Protein AF-A0A0B6ZHS0-F1 (afdb_monomer)

Organism: NCBI:txid1028688

InterPro domains:
  IPR015425 Formin, FH2 domain [PF02181] (34-146)
  IPR015425 Formin, FH2 domain [PS51444] (31-146)
  IPR042201 Formin, FH2 domain superfamily [G3DSA:1.20.58.2220] (25-146)

Solvent-accessible surface area (backbone atoms only — not comparable to full-atom values): 10347 Å² total; per-residue (Å²): 136,84,84,83,78,86,78,82,80,70,84,75,78,79,78,79,79,64,94,83,70,68,79,76,68,75,76,75,73,70,95,61,82,86,83,78,73,96,60,64,60,59,84,79,96,71,84,86,80,72,61,67,72,55,51,59,47,32,79,74,75,44,74,88,56,71,84,76,74,60,80,81,77,91,75,64,61,71,65,49,42,73,76,44,37,52,76,80,70,74,72,74,78,70,84,70,71,82,66,81,70,70,85,68,78,81,74,81,79,85,62,59,67,72,60,51,48,55,52,50,52,52,47,64,72,67,72,62,54,75,67,57,58,51,49,27,64,75,69,68,51,62,84,85,63,129

Mean predicted aligned error: 18.11 Å

Foldseek 3Di:
DDDDDDDDDDPDDDDDDPPPPDPPPVPVPPPDDDDDAPAAFDDDPDDDDDVVVVVVVVVVVDDDDPVVVDDDDDDDRVVVCVVTGDDPPPPPPPPPPPPVPPPDPPDDDPDDPVVVVVVVVVCVVLVDDPVVVVVCVVVVPCPSPD

Sequence (146 aa):
NPPPPPGSACPLPPPPPPPGVFVLLQKHETTKPIVSPELPMKPLFWKRIQVHNILAEKINGGRNIFWEDIAEEPINFQYFEELFAKVPVEPKKKVSANKSKPKSLQHAKVIQPKRSQAVGILLSSLRLDFSDIEDAIMTLDTSILD

Secondary structure (DSSP, 8-state):
-PPPPPP--PPPPPPPPPTT----------SSPPP--SSPBPP--PPPP-HHHHHHHHHTTPPPPHHHH-PPPPP-HHHHHHHHB-------------------------S-HHHHHHHHHHHHHHT--HHHHHHHHHHT--TT--

Radius of gyration: 31.37 Å; Cα contacts (8 Å, |Δi|>4): 29; chains: 1; bounding box: 62×77×71 Å

pLDDT: mean 75.09, std 16.27, range [44.31, 97.38]

Structure (mmCIF, N/CA/C/O backbone):
data_AF-A0A0B6ZHS0-F1
#
_entry.id   AF-A0A0B6ZHS0-F1
#
loop_
_atom_site.group_PDB
_atom_site.id
_atom_site.type_symbol
_atom_site.label_atom_id
_atom_site.label_alt_id
_atom_site.label_comp_id
_atom_site.label_asym_id
_atom_site.label_entity_id
_atom_site.label_seq_id
_atom_site.pdbx_PDB_ins_code
_atom_site.Cartn_x
_atom_site.Cartn_y
_atom_site.Cartn_z
_atom_site.occupancy
_atom_site.B_iso_or_equiv
_atom_site.auth_seq_id
_atom_site.auth_comp_id
_atom_site.auth_asym_id
_atom_site.auth_atom_id
_atom_site.pdbx_PDB_model_num
ATOM 1 N N . ASN A 1 1 ? -3.034 -64.053 22.270 1.00 50.31 1 ASN A N 1
ATOM 2 C CA . ASN A 1 1 ? -2.209 -63.121 21.477 1.00 50.31 1 ASN A CA 1
ATOM 3 C C . ASN A 1 1 ? -3.157 -62.218 20.695 1.00 50.31 1 ASN A C 1
ATOM 5 O O . ASN A 1 1 ? -3.870 -62.763 19.859 1.00 50.31 1 ASN A O 1
ATOM 9 N N . PRO A 1 2 ? -3.295 -60.923 21.031 1.00 50.47 2 PRO A N 1
ATOM 10 C CA . PRO A 1 2 ? -4.227 -60.026 20.348 1.00 50.47 2 PRO A CA 1
ATOM 11 C C . PRO A 1 2 ? -3.641 -59.529 19.007 1.00 50.47 2 PRO A C 1
ATOM 13 O O . PRO A 1 2 ? -2.420 -59.401 18.898 1.00 50.47 2 PRO A O 1
ATOM 16 N N . PRO A 1 3 ? -4.477 -59.274 17.983 1.00 54.12 3 PRO A N 1
ATOM 17 C CA . PRO A 1 3 ? -4.025 -58.807 16.673 1.00 54.12 3 PRO A CA 1
ATOM 18 C C . PRO A 1 3 ? -3.558 -57.335 16.710 1.00 54.12 3 PRO A C 1
ATOM 20 O O . PRO A 1 3 ? -4.071 -56.551 17.512 1.00 54.12 3 PRO A O 1
ATOM 23 N N . PRO A 1 4 ? -2.586 -56.950 15.859 1.00 52.84 4 PRO A N 1
ATOM 24 C CA . PRO A 1 4 ? -2.002 -55.610 15.847 1.00 52.84 4 PRO A CA 1
ATOM 25 C C . PRO A 1 4 ? -2.970 -54.539 15.298 1.00 52.84 4 PRO A C 1
ATOM 27 O O . PRO A 1 4 ? -3.801 -54.841 14.438 1.00 52.84 4 PRO A O 1
ATOM 30 N N . PRO A 1 5 ? -2.866 -53.284 15.780 1.00 54.56 5 PRO A N 1
ATOM 31 C CA . PRO A 1 5 ? -3.789 -52.201 15.450 1.00 54.56 5 PRO A CA 1
ATOM 32 C C . PRO A 1 5 ? -3.591 -51.653 14.019 1.00 54.56 5 PRO A C 1
ATOM 34 O O . PRO A 1 5 ? -2.473 -51.689 13.498 1.00 54.56 5 PRO A O 1
ATOM 37 N N . PRO A 1 6 ? -4.650 -51.106 13.384 1.00 53.50 6 PRO A N 1
ATOM 38 C CA . PRO A 1 6 ? -4.594 -50.561 12.029 1.00 53.50 6 PRO A CA 1
ATOM 39 C C . PRO A 1 6 ? -3.681 -49.334 11.959 1.00 53.50 6 PRO A C 1
ATOM 41 O O . PRO A 1 6 ? -3.866 -48.363 12.693 1.00 53.50 6 PRO A O 1
ATOM 44 N N . GLY A 1 7 ? -2.695 -49.388 11.064 1.00 50.81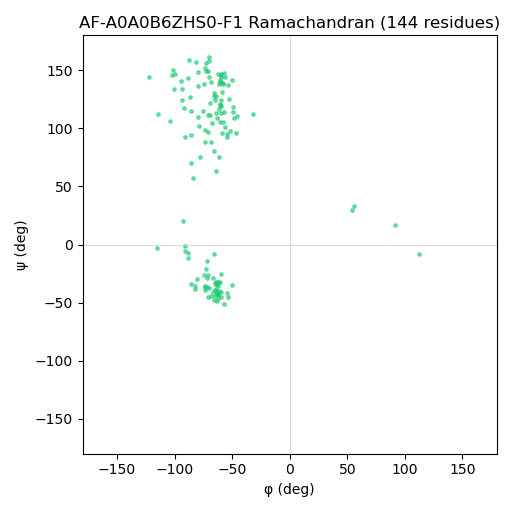 7 GLY A N 1
ATOM 45 C CA . GLY A 1 7 ? -1.749 -48.306 10.824 1.00 50.81 7 GLY A CA 1
ATOM 46 C C . GLY A 1 7 ? -2.441 -47.014 10.388 1.00 50.81 7 GLY A C 1
ATOM 47 O O . GLY A 1 7 ? -3.265 -46.993 9.477 1.00 50.81 7 GLY A O 1
ATOM 48 N N . SER A 1 8 ? -2.060 -45.930 11.053 1.00 51.09 8 SER A N 1
ATOM 49 C CA . SER A 1 8 ? -2.340 -44.540 10.713 1.00 51.09 8 SER A CA 1
ATOM 50 C C . SER A 1 8 ? -2.014 -44.236 9.245 1.00 51.09 8 SER A C 1
ATOM 52 O O . SER A 1 8 ? -0.847 -44.242 8.849 1.00 51.09 8 SER A O 1
ATOM 54 N N . ALA A 1 9 ? -3.036 -43.937 8.443 1.00 48.47 9 ALA A N 1
ATOM 55 C CA . ALA A 1 9 ? -2.872 -43.435 7.085 1.00 48.47 9 ALA A CA 1
ATOM 56 C C . ALA A 1 9 ? -2.408 -41.970 7.128 1.00 48.47 9 ALA A C 1
ATOM 58 O O . ALA A 1 9 ? -3.207 -41.051 7.306 1.00 48.47 9 ALA A O 1
ATOM 59 N N . CYS A 1 10 ? -1.104 -41.745 6.974 1.00 55.09 10 CYS A N 1
ATOM 60 C CA . CYS A 1 10 ? -0.584 -40.444 6.561 1.00 55.09 10 CYS A CA 1
ATOM 61 C C . CYS A 1 10 ? -1.151 -40.103 5.166 1.00 55.09 10 CYS A C 1
ATOM 63 O O . CYS A 1 10 ? -1.215 -41.000 4.321 1.00 55.09 10 CYS A O 1
ATOM 65 N N . PRO A 1 11 ? -1.550 -38.849 4.879 1.00 52.66 11 PRO A N 1
ATOM 66 C CA . PRO A 1 11 ? -1.942 -38.467 3.528 1.00 52.66 11 PRO A CA 1
ATOM 67 C C . PRO A 1 11 ? -0.759 -38.687 2.579 1.00 52.66 11 PRO A C 1
ATOM 69 O O . PRO A 1 11 ? 0.347 -38.199 2.818 1.00 52.66 11 PRO A O 1
ATOM 72 N N . LEU A 1 12 ? -0.997 -39.478 1.532 1.00 60.09 12 LEU A N 1
ATOM 73 C CA . LEU A 1 12 ? -0.008 -39.793 0.507 1.00 60.09 12 LEU A CA 1
ATOM 74 C C . LEU A 1 12 ? 0.489 -38.492 -0.150 1.00 60.09 12 LEU A C 1
ATOM 76 O O . LEU A 1 12 ? -0.323 -37.600 -0.417 1.00 60.09 12 LEU A O 1
ATOM 80 N N . PRO A 1 13 ? 1.800 -38.363 -0.417 1.00 59.72 13 PRO A N 1
ATOM 81 C CA . PRO A 1 13 ? 2.334 -37.216 -1.138 1.00 59.72 13 PRO A CA 1
ATOM 82 C C . PRO A 1 13 ? 1.695 -37.124 -2.536 1.00 59.72 13 PRO A C 1
ATOM 84 O O . PRO A 1 13 ? 1.373 -38.159 -3.129 1.00 59.72 13 PRO A O 1
ATOM 87 N N . PRO A 1 14 ? 1.493 -35.904 -3.070 1.00 64.56 14 PRO A N 1
ATOM 88 C CA . PRO A 1 14 ? 0.922 -35.720 -4.399 1.00 64.56 14 PRO A CA 1
ATOM 89 C C . PRO A 1 14 ? 1.749 -36.478 -5.452 1.00 64.56 14 PRO A C 1
ATOM 91 O O . PRO A 1 14 ? 2.975 -36.561 -5.319 1.00 64.56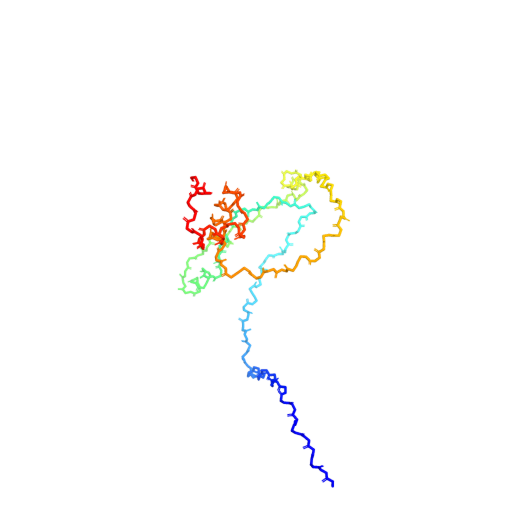 14 PRO A O 1
ATOM 94 N N . PRO A 1 15 ? 1.098 -37.047 -6.483 1.00 68.25 15 PRO A N 1
ATOM 95 C CA . PRO A 1 15 ? 1.779 -37.840 -7.493 1.00 68.25 15 PRO A CA 1
ATOM 96 C C . PRO A 1 15 ? 2.845 -37.002 -8.212 1.00 68.25 15 PRO A C 1
ATOM 98 O O . PRO A 1 15 ? 2.637 -35.806 -8.446 1.00 68.25 15 PRO A O 1
ATOM 101 N N . PRO A 1 16 ? 3.985 -37.615 -8.575 1.00 63.16 16 PRO A N 1
ATOM 102 C CA . PRO A 1 16 ? 5.012 -36.934 -9.340 1.00 63.16 16 PRO A CA 1
ATOM 103 C C . PRO A 1 16 ? 4.430 -36.457 -10.681 1.00 63.16 16 PRO A C 1
ATOM 105 O O . PRO A 1 16 ? 3.646 -37.183 -11.303 1.00 63.16 16 PRO A O 1
ATOM 108 N N . PRO A 1 17 ? 4.787 -35.245 -11.137 1.00 58.72 17 PRO A N 1
ATOM 109 C CA . PRO A 1 17 ? 4.345 -34.746 -12.431 1.00 58.72 17 PRO A CA 1
ATOM 110 C C . PRO A 1 17 ? 4.819 -35.684 -13.559 1.00 58.72 17 PRO A C 1
ATOM 112 O O . PRO A 1 17 ? 5.903 -36.267 -13.448 1.00 58.72 17 PRO A O 1
ATOM 115 N N . PRO A 1 18 ? 4.035 -35.848 -14.643 1.00 66.62 18 PRO A N 1
ATOM 116 C CA . PRO A 1 18 ? 4.384 -36.749 -15.735 1.00 66.62 18 PRO A CA 1
ATOM 117 C C . PRO A 1 18 ? 5.744 -36.380 -16.350 1.00 66.62 18 PRO A C 1
ATOM 119 O O . PRO A 1 18 ? 6.005 -35.188 -16.563 1.00 66.62 18 PRO A O 1
ATOM 122 N N . PRO A 1 19 ? 6.600 -37.364 -16.687 1.00 53.69 19 PRO A N 1
ATOM 123 C CA . PRO A 1 19 ? 7.849 -37.109 -17.396 1.00 53.69 19 PRO A CA 1
ATOM 124 C C . PRO A 1 19 ? 7.550 -36.388 -18.714 1.00 53.69 19 PRO A C 1
ATOM 126 O O . PRO A 1 19 ? 6.899 -36.943 -19.594 1.00 53.69 19 PRO A O 1
ATOM 129 N N . GLY A 1 20 ? 7.986 -35.133 -18.834 1.00 58.34 20 GLY A N 1
ATOM 130 C CA . GLY A 1 20 ? 7.783 -34.316 -20.034 1.00 58.34 20 GLY A CA 1
ATOM 131 C C . GLY A 1 20 ? 6.844 -33.121 -19.870 1.00 58.34 20 GLY A C 1
ATOM 132 O O . GLY A 1 20 ? 6.832 -32.264 -20.749 1.00 58.34 20 GLY A O 1
ATOM 133 N N . VAL A 1 21 ? 6.137 -32.971 -18.742 1.00 50.16 21 VAL A N 1
ATOM 134 C CA . VAL A 1 21 ? 5.466 -31.699 -18.415 1.00 50.16 21 VAL A CA 1
ATOM 135 C C . VAL A 1 21 ? 6.469 -30.792 -17.711 1.00 50.16 21 VAL A C 1
ATOM 137 O O . VAL A 1 21 ? 6.399 -30.535 -16.510 1.00 50.16 21 VAL A O 1
ATOM 140 N N . PHE A 1 22 ? 7.446 -30.307 -18.473 1.00 52.22 22 PHE A N 1
ATOM 141 C CA . PHE A 1 22 ? 8.128 -29.087 -18.085 1.00 52.22 22 PHE A CA 1
ATOM 142 C C . PHE A 1 22 ? 7.068 -27.993 -18.138 1.00 52.22 22 PHE A C 1
ATOM 144 O O . PHE A 1 22 ? 6.564 -27.660 -19.211 1.00 52.22 22 PHE A O 1
ATOM 151 N N . VAL A 1 23 ? 6.705 -27.436 -16.982 1.00 50.59 23 VAL A N 1
ATOM 152 C CA . VAL A 1 23 ? 6.177 -26.076 -16.967 1.00 50.59 23 VAL A CA 1
ATOM 153 C C . VAL A 1 23 ? 7.281 -25.265 -17.624 1.00 50.59 23 VAL A C 1
ATOM 155 O O . VAL A 1 23 ? 8.328 -25.040 -17.015 1.00 50.59 23 VAL A O 1
ATOM 158 N N . LEU A 1 24 ? 7.101 -24.926 -18.901 1.00 46.44 24 LEU A N 1
ATOM 159 C CA . LEU A 1 24 ? 7.927 -23.949 -19.579 1.00 46.44 24 LEU A CA 1
ATOM 160 C C . LEU A 1 24 ? 7.619 -22.635 -18.870 1.00 46.44 24 LEU A C 1
ATOM 162 O O . LEU A 1 24 ? 6.804 -21.831 -19.314 1.00 46.44 24 LEU A O 1
ATOM 166 N N . LEU A 1 25 ? 8.246 -22.441 -17.712 1.00 48.53 25 LEU A N 1
ATOM 167 C CA . LEU A 1 25 ? 8.536 -21.122 -17.221 1.00 48.53 25 LEU A CA 1
ATOM 168 C C . LEU A 1 25 ? 9.386 -20.554 -18.346 1.00 48.53 25 LEU A C 1
ATOM 170 O O . LEU A 1 25 ? 10.557 -20.910 -18.468 1.00 48.53 25 LEU A O 1
ATOM 174 N N . GLN A 1 26 ? 8.752 -19.807 -19.253 1.00 46.31 26 GLN A N 1
ATOM 175 C CA . GLN A 1 26 ? 9.456 -19.009 -20.237 1.00 46.31 26 GLN A CA 1
ATOM 176 C C . GLN A 1 26 ? 10.385 -18.140 -19.405 1.00 46.31 26 GLN A C 1
ATOM 178 O O . GLN A 1 26 ? 9.971 -17.143 -18.812 1.00 46.31 26 GLN A O 1
ATOM 183 N N . LYS A 1 27 ? 11.624 -18.608 -19.255 1.00 44.31 27 LYS A N 1
ATOM 184 C CA . LYS A 1 27 ? 12.704 -17.878 -18.630 1.00 44.31 27 LYS A CA 1
ATOM 185 C C . LYS A 1 27 ? 12.961 -16.762 -19.615 1.00 44.31 27 LYS A C 1
ATOM 187 O O . LYS A 1 27 ? 13.671 -16.917 -20.598 1.00 44.31 27 LYS A O 1
ATOM 192 N N . HIS A 1 28 ? 12.218 -15.692 -19.414 1.00 53.22 28 HIS A N 1
ATOM 193 C CA . HIS A 1 28 ? 12.266 -14.518 -20.238 1.00 53.22 28 HIS A CA 1
ATOM 194 C C . HIS A 1 28 ? 13.570 -13.824 -19.869 1.00 53.22 28 HIS A C 1
ATOM 196 O O . HIS A 1 28 ? 13.632 -13.055 -18.908 1.00 53.22 28 HIS A O 1
ATOM 202 N N . GLU A 1 29 ? 14.642 -14.214 -20.552 1.00 52.41 29 GLU A N 1
ATOM 203 C CA . GLU A 1 29 ? 15.974 -13.702 -20.288 1.00 52.41 29 GLU A CA 1
ATOM 204 C C . GLU A 1 29 ? 15.958 -12.195 -20.528 1.00 52.41 29 GLU A C 1
ATOM 206 O O . GLU A 1 29 ? 15.645 -11.697 -21.608 1.00 52.41 29 GLU A O 1
ATOM 211 N N . THR A 1 30 ? 16.203 -11.450 -19.454 1.00 57.19 30 THR A N 1
ATOM 212 C CA . THR A 1 30 ? 16.388 -10.008 -19.513 1.00 57.19 30 THR A CA 1
ATOM 213 C C . THR A 1 30 ? 17.581 -9.746 -20.414 1.00 57.19 30 THR A C 1
ATOM 215 O O . THR A 1 30 ? 18.705 -10.093 -20.068 1.00 57.19 30 THR A O 1
ATOM 218 N N . THR A 1 31 ? 17.338 -9.137 -21.570 1.00 64.62 31 THR A N 1
ATOM 219 C CA . THR A 1 31 ? 18.351 -8.912 -22.612 1.00 64.62 31 THR A CA 1
ATOM 220 C C . THR A 1 31 ? 19.461 -7.947 -22.171 1.00 64.62 31 THR A C 1
ATOM 222 O O . THR A 1 31 ? 20.446 -7.776 -22.879 1.00 64.62 31 THR A O 1
ATOM 225 N N . LYS A 1 32 ? 19.313 -7.303 -21.005 1.00 71.25 32 LYS A N 1
ATOM 226 C CA . LYS A 1 32 ? 20.231 -6.292 -20.474 1.00 71.25 32 LYS A CA 1
ATOM 227 C C . LYS A 1 32 ? 20.764 -6.701 -19.095 1.00 71.25 32 LYS A C 1
ATOM 229 O O . LYS A 1 32 ? 20.008 -7.291 -18.314 1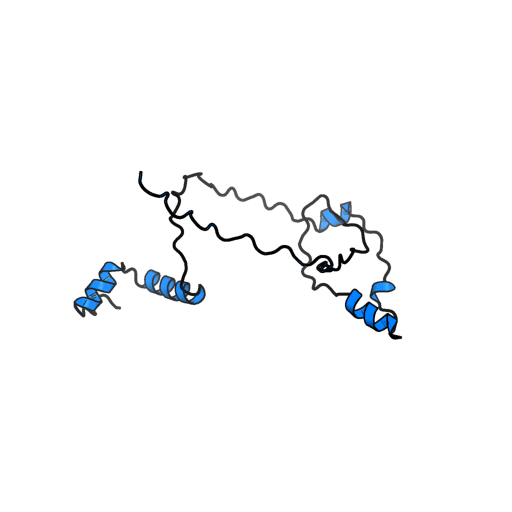.00 71.25 32 LYS A O 1
ATOM 234 N N . PRO A 1 33 ? 22.036 -6.386 -18.784 1.00 74.06 33 PRO A N 1
ATOM 235 C CA . PRO A 1 33 ? 22.607 -6.631 -17.467 1.00 74.06 33 PRO A CA 1
ATOM 236 C C . PRO A 1 33 ? 21.857 -5.831 -16.400 1.00 74.06 33 PRO A C 1
ATOM 238 O O . PRO A 1 33 ? 21.382 -4.720 -16.644 1.00 74.06 33 PRO A O 1
ATOM 241 N N . ILE A 1 34 ? 21.750 -6.402 -15.201 1.00 76.00 34 ILE A N 1
ATOM 242 C CA . ILE A 1 34 ? 21.151 -5.705 -14.068 1.00 76.00 34 ILE A CA 1
ATOM 243 C C . ILE A 1 34 ? 22.070 -4.562 -13.626 1.00 76.00 34 ILE A C 1
ATOM 245 O O . ILE A 1 34 ? 23.229 -4.777 -13.279 1.00 76.00 34 ILE A O 1
ATOM 249 N N . VAL A 1 35 ? 21.543 -3.342 -13.647 1.00 79.31 35 VAL A N 1
ATOM 250 C CA . VAL A 1 35 ? 22.229 -2.151 -13.142 1.00 79.31 35 VAL A CA 1
ATOM 251 C C . VAL A 1 35 ? 21.846 -1.972 -11.676 1.00 79.31 35 VAL A C 1
ATOM 253 O O . VAL A 1 35 ? 20.668 -1.791 -11.366 1.00 79.31 35 VAL A O 1
ATOM 256 N N . SER A 1 36 ? 22.830 -2.039 -10.777 1.00 76.94 36 SER A N 1
ATOM 257 C CA . SER A 1 36 ? 22.638 -1.805 -9.343 1.00 76.94 36 SER A CA 1
ATOM 258 C C . SER A 1 36 ? 23.401 -0.546 -8.919 1.00 76.94 36 SER A C 1
ATOM 260 O O . SER A 1 36 ? 24.628 -0.586 -8.944 1.00 76.94 36 SER A O 1
ATOM 262 N N . PRO A 1 37 ? 22.715 0.545 -8.535 1.00 82.19 37 PRO A N 1
ATOM 263 C CA . PRO A 1 37 ? 23.360 1.722 -7.948 1.00 82.19 37 PRO A CA 1
ATOM 264 C C . PRO A 1 37 ? 23.894 1.415 -6.537 1.00 82.19 37 PRO A C 1
ATOM 266 O O . PRO A 1 37 ? 23.407 0.486 -5.882 1.00 82.19 37 PRO A O 1
ATOM 269 N N . GLU A 1 38 ? 24.870 2.190 -6.060 1.00 85.81 38 GLU A N 1
ATOM 270 C CA . GLU A 1 38 ? 25.450 2.040 -4.715 1.00 85.81 38 GLU A CA 1
ATOM 271 C C . GLU A 1 38 ? 24.484 2.536 -3.628 1.00 85.81 38 GLU A C 1
ATOM 273 O O . GLU A 1 38 ? 24.379 1.943 -2.549 1.00 85.81 38 GLU A O 1
ATOM 278 N N . LEU A 1 39 ? 23.728 3.599 -3.926 1.00 87.62 39 LEU A N 1
ATOM 279 C CA . LEU A 1 39 ? 22.735 4.179 -3.023 1.00 87.62 39 LEU A CA 1
ATOM 280 C C . LEU A 1 39 ? 21.292 3.743 -3.343 1.00 87.62 39 LEU A C 1
ATOM 282 O O . LEU A 1 39 ? 20.911 3.590 -4.506 1.00 87.62 39 LEU A O 1
ATOM 286 N N . PRO A 1 40 ? 20.416 3.608 -2.322 1.00 88.00 40 PRO A N 1
ATOM 287 C CA . PRO A 1 40 ? 18.991 3.404 -2.550 1.00 88.00 40 PRO A CA 1
ATOM 288 C C . PRO A 1 40 ? 18.398 4.575 -3.336 1.00 88.00 40 PRO A C 1
ATOM 290 O O . PRO A 1 40 ? 18.378 5.707 -2.858 1.00 88.00 40 PRO A O 1
ATOM 293 N N . MET A 1 41 ? 17.859 4.305 -4.519 1.00 92.00 41 MET A N 1
ATOM 294 C CA . MET A 1 41 ? 17.307 5.340 -5.396 1.00 92.00 41 MET A CA 1
ATOM 295 C C . MET A 1 41 ? 15.838 5.647 -5.094 1.00 92.00 41 MET A C 1
ATOM 297 O O . MET A 1 41 ? 15.105 4.838 -4.513 1.00 92.00 41 MET A O 1
ATOM 301 N N . LYS A 1 42 ? 15.374 6.829 -5.516 1.00 91.00 42 LYS A N 1
ATOM 302 C CA . LYS A 1 42 ? 13.936 7.127 -5.587 1.00 91.00 42 LYS A CA 1
ATOM 303 C C . LYS A 1 42 ? 13.255 6.150 -6.565 1.00 91.00 42 LYS A C 1
ATOM 305 O O . LYS A 1 42 ? 13.813 5.871 -7.626 1.00 91.00 42 LYS A O 1
ATOM 310 N N . PRO A 1 43 ? 12.058 5.622 -6.244 1.00 90.94 43 PRO A N 1
ATOM 311 C CA . PRO A 1 43 ? 11.375 4.688 -7.129 1.00 90.94 43 PRO A CA 1
ATOM 312 C C . PRO A 1 43 ? 10.912 5.381 -8.413 1.00 90.94 43 PRO A C 1
ATOM 314 O O . PRO A 1 43 ? 10.383 6.493 -8.379 1.00 90.94 43 PRO A O 1
ATOM 317 N N . LEU A 1 44 ? 11.049 4.680 -9.538 1.00 90.62 44 LEU A N 1
ATOM 318 C CA . LEU A 1 44 ? 10.467 5.091 -10.810 1.00 90.62 44 LEU A CA 1
ATOM 319 C C . LEU A 1 44 ? 9.022 4.577 -10.897 1.00 90.62 44 LEU A C 1
ATOM 321 O O . LEU A 1 44 ? 8.786 3.371 -10.958 1.00 90.62 44 LEU A O 1
ATOM 325 N N . PHE A 1 45 ? 8.041 5.480 -10.922 1.00 93.38 45 PHE A N 1
ATOM 326 C CA . PHE A 1 45 ? 6.614 5.140 -11.032 1.00 93.38 45 PHE A CA 1
ATOM 327 C C . PHE A 1 45 ? 6.175 4.924 -12.488 1.00 93.38 45 PHE A C 1
ATOM 329 O O . PHE A 1 45 ? 5.270 5.582 -12.996 1.00 93.38 45 PHE A O 1
ATOM 336 N N . TRP A 1 46 ? 6.836 3.995 -13.172 1.00 94.38 46 TRP A N 1
ATOM 337 C CA . TRP A 1 46 ? 6.572 3.650 -14.570 1.00 94.38 46 TRP A CA 1
ATOM 338 C C . TRP A 1 46 ? 5.757 2.362 -14.741 1.00 94.38 46 TRP A C 1
ATOM 340 O O . TRP A 1 46 ? 5.850 1.423 -13.948 1.00 94.38 46 TRP A O 1
ATOM 350 N N . LYS A 1 47 ? 4.969 2.303 -15.823 1.00 90.69 47 LYS A N 1
ATOM 351 C CA . LYS A 1 47 ? 4.322 1.072 -16.299 1.00 90.69 47 LYS A CA 1
ATOM 352 C C . LYS A 1 47 ? 5.224 0.415 -17.343 1.00 90.69 47 LYS A C 1
ATOM 354 O O . LYS A 1 47 ? 5.578 1.047 -18.333 1.00 90.69 47 LYS A O 1
ATOM 359 N N . ARG A 1 48 ? 5.589 -0.850 -17.124 1.00 88.50 48 ARG A N 1
ATOM 360 C CA . ARG A 1 48 ? 6.475 -1.606 -18.023 1.00 88.50 48 ARG A CA 1
ATOM 361 C C . ARG A 1 48 ? 5.746 -2.027 -19.302 1.00 88.50 48 ARG A C 1
ATOM 363 O O . ARG A 1 48 ? 4.618 -2.510 -19.228 1.00 88.50 48 ARG A O 1
ATOM 370 N N . ILE A 1 49 ? 6.421 -1.908 -20.444 1.00 84.19 49 ILE A N 1
ATOM 371 C CA . ILE A 1 49 ? 5.945 -2.388 -21.749 1.00 84.19 49 ILE A CA 1
ATOM 372 C C . ILE A 1 49 ? 6.494 -3.801 -21.985 1.00 84.19 49 ILE A C 1
ATOM 374 O O . ILE A 1 49 ? 7.675 -4.056 -21.760 1.00 84.19 49 ILE A O 1
ATOM 378 N N . GLN A 1 50 ? 5.641 -4.727 -22.427 1.00 82.94 50 GLN A N 1
ATOM 379 C CA . GLN A 1 50 ? 6.030 -6.107 -22.737 1.00 82.94 50 GLN A CA 1
ATOM 380 C C . GLN A 1 50 ? 6.430 -6.219 -24.210 1.00 82.94 50 GLN A C 1
ATOM 382 O O . GLN A 1 50 ? 5.590 -6.432 -25.079 1.00 82.94 50 GLN A O 1
ATOM 387 N N . VAL A 1 51 ? 7.725 -6.060 -24.484 1.00 73.62 51 VAL A N 1
ATOM 388 C CA . VAL A 1 51 ? 8.289 -6.010 -25.846 1.00 73.62 51 VAL A CA 1
ATOM 389 C C . VAL A 1 51 ? 8.100 -7.332 -26.610 1.00 73.62 51 VAL A C 1
ATOM 391 O O . VAL A 1 51 ? 7.845 -7.325 -27.808 1.00 73.62 51 VAL A O 1
ATOM 394 N N . HIS A 1 52 ? 8.132 -8.476 -25.922 1.00 69.00 52 HIS A N 1
ATOM 395 C CA . HIS A 1 52 ? 8.129 -9.802 -26.555 1.00 69.00 52 HIS A CA 1
ATOM 396 C C . HIS A 1 52 ? 6.775 -10.180 -27.170 1.00 69.00 52 HIS A C 1
ATOM 398 O O . HIS A 1 52 ? 6.733 -10.865 -28.189 1.00 69.00 52 HIS A O 1
ATOM 404 N N . ASN A 1 53 ? 5.675 -9.660 -26.619 1.00 64.94 53 ASN A N 1
ATOM 405 C CA . ASN A 1 53 ? 4.349 -9.809 -27.222 1.00 64.94 53 ASN A CA 1
ATOM 406 C C . ASN A 1 53 ? 4.252 -9.062 -28.561 1.00 64.94 53 ASN A C 1
ATOM 408 O O . ASN A 1 53 ? 3.510 -9.476 -29.441 1.00 64.94 53 ASN A O 1
ATOM 412 N N . ILE A 1 54 ? 5.020 -7.980 -28.715 1.00 64.94 54 ILE A N 1
ATOM 413 C CA . ILE A 1 54 ? 5.027 -7.137 -29.913 1.00 64.94 54 ILE A CA 1
ATOM 414 C C . ILE A 1 54 ? 6.001 -7.708 -30.962 1.00 64.94 54 ILE A C 1
ATOM 416 O O . ILE A 1 54 ? 5.719 -7.691 -32.156 1.00 64.94 54 ILE A O 1
ATOM 420 N N . LEU A 1 55 ? 7.112 -8.310 -30.520 1.00 63.81 55 LEU A N 1
ATOM 421 C CA . LEU A 1 55 ? 8.056 -9.031 -31.385 1.00 63.81 55 LEU A CA 1
ATOM 422 C C . LEU A 1 55 ? 7.439 -10.273 -32.049 1.00 63.81 55 LEU A C 1
ATOM 424 O O . LEU A 1 55 ? 7.792 -10.597 -33.182 1.00 63.81 55 LEU A O 1
ATOM 428 N N . ALA A 1 56 ? 6.497 -10.955 -31.391 1.00 61.56 56 ALA A N 1
ATOM 429 C CA . ALA A 1 56 ? 5.788 -12.091 -31.984 1.00 61.56 56 ALA A CA 1
ATOM 430 C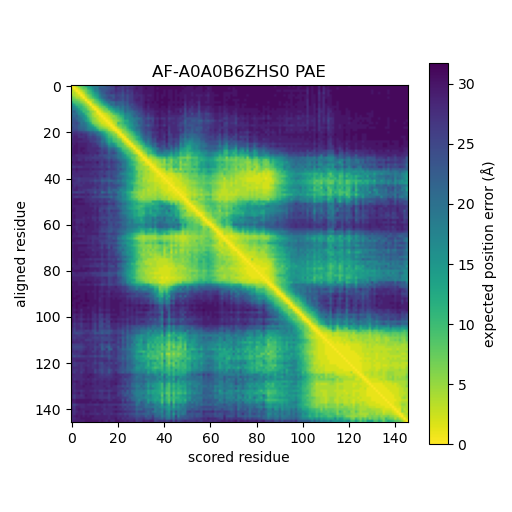 C . ALA A 1 56 ? 4.971 -11.695 -33.233 1.00 61.56 56 ALA A C 1
ATOM 432 O O . ALA A 1 56 ? 4.882 -12.473 -34.181 1.00 61.56 56 ALA A O 1
ATOM 433 N N . GLU A 1 57 ? 4.435 -10.470 -33.286 1.00 60.09 57 GLU A N 1
ATOM 434 C CA . GLU A 1 57 ? 3.747 -9.945 -34.476 1.00 60.09 57 GLU A CA 1
ATOM 435 C C . GLU A 1 57 ? 4.721 -9.564 -35.605 1.00 60.09 57 GLU A C 1
ATOM 437 O O . GLU A 1 57 ? 4.371 -9.650 -36.783 1.00 60.09 57 GLU A O 1
ATOM 442 N N . LYS A 1 58 ? 5.973 -9.216 -35.275 1.00 60.91 58 LYS A N 1
ATOM 443 C CA . LYS A 1 58 ? 7.037 -8.932 -36.255 1.00 60.91 58 LYS A CA 1
ATOM 444 C C . LYS A 1 58 ? 7.415 -10.167 -37.077 1.00 60.91 58 LYS A C 1
ATOM 446 O O . LYS A 1 58 ? 7.596 -10.049 -38.286 1.00 60.91 58 LYS A O 1
ATOM 451 N N . ILE A 1 59 ? 7.464 -11.353 -36.458 1.00 60.91 59 ILE A N 1
ATOM 452 C CA . ILE A 1 59 ? 7.743 -12.629 -37.153 1.00 60.91 59 ILE A CA 1
ATOM 453 C C . ILE A 1 59 ? 6.696 -12.906 -38.254 1.00 60.91 59 ILE A C 1
ATOM 455 O O . ILE A 1 59 ? 7.015 -13.529 -39.262 1.00 60.91 59 ILE A O 1
ATOM 459 N N . ASN A 1 60 ? 5.485 -12.351 -38.121 1.00 62.59 60 ASN A N 1
ATOM 460 C CA . ASN A 1 60 ? 4.402 -12.442 -39.106 1.00 62.59 60 ASN A CA 1
ATOM 461 C C . ASN A 1 60 ? 4.372 -11.274 -40.120 1.00 62.59 60 ASN A C 1
ATOM 463 O O . ASN A 1 60 ? 3.338 -11.024 -40.735 1.00 62.59 60 ASN A O 1
ATOM 467 N N . GLY A 1 61 ? 5.480 -10.543 -40.307 1.00 61.88 61 GLY A N 1
ATOM 468 C CA . GLY A 1 61 ? 5.573 -9.424 -41.260 1.00 61.88 61 GLY A CA 1
ATOM 469 C C . GLY A 1 61 ? 5.234 -8.045 -40.677 1.00 61.88 61 GLY A C 1
ATOM 470 O O . GLY A 1 61 ? 4.965 -7.104 -41.425 1.00 61.88 61 GLY A O 1
ATOM 471 N N . GLY A 1 62 ? 5.233 -7.910 -39.348 1.00 65.44 62 GLY A N 1
ATOM 472 C CA . GLY A 1 62 ? 5.060 -6.632 -38.653 1.00 65.44 62 GLY A CA 1
ATOM 473 C C . GLY A 1 62 ? 6.253 -5.673 -38.801 1.00 65.44 62 GLY A C 1
ATOM 474 O O . GLY A 1 62 ? 7.369 -6.063 -39.140 1.00 65.44 62 GLY A O 1
ATOM 475 N N . ARG A 1 63 ? 6.013 -4.382 -38.534 1.00 68.25 63 ARG A N 1
ATOM 476 C CA . ARG A 1 63 ? 7.033 -3.315 -38.583 1.00 68.25 63 ARG A CA 1
ATOM 477 C C . ARG A 1 63 ? 8.015 -3.411 -37.408 1.00 68.25 63 ARG A C 1
ATOM 479 O O . ARG A 1 63 ? 7.673 -3.942 -36.355 1.00 68.25 63 ARG A O 1
ATOM 486 N N . ASN A 1 64 ? 9.216 -2.851 -37.583 1.00 71.62 64 ASN A N 1
ATOM 487 C CA . ASN A 1 64 ? 10.181 -2.694 -36.493 1.00 71.62 64 ASN A CA 1
ATOM 488 C C . ASN A 1 64 ? 9.595 -1.818 -35.374 1.00 71.62 64 ASN A C 1
ATOM 490 O O . ASN A 1 64 ? 8.881 -0.851 -35.663 1.00 71.62 64 ASN A O 1
ATOM 494 N N . ILE A 1 65 ? 9.873 -2.147 -34.113 1.00 78.38 65 ILE A N 1
ATOM 495 C CA . ILE A 1 65 ? 9.384 -1.356 -32.980 1.00 78.38 65 ILE A CA 1
ATOM 496 C C . ILE A 1 65 ? 10.427 -0.335 -32.554 1.00 78.38 65 ILE A C 1
ATOM 498 O O . ILE A 1 65 ? 11.611 -0.630 -32.455 1.00 78.38 65 ILE A O 1
ATOM 502 N N . PHE A 1 66 ? 9.956 0.859 -32.207 1.00 82.69 66 PHE A N 1
ATOM 503 C CA . PHE A 1 66 ? 10.797 1.960 -31.735 1.00 82.69 66 PHE A CA 1
ATOM 504 C C . PHE A 1 66 ? 11.764 1.558 -30.603 1.00 82.69 66 PHE A C 1
ATOM 506 O O . PHE A 1 66 ? 12.888 2.041 -30.546 1.00 82.69 66 PHE A O 1
ATOM 513 N N . TRP A 1 67 ? 11.345 0.644 -29.720 1.00 83.00 67 TRP A N 1
ATOM 514 C CA . TRP A 1 67 ? 12.152 0.170 -28.590 1.00 83.00 67 TRP A CA 1
ATOM 515 C C . TRP A 1 67 ? 13.331 -0.738 -28.978 1.00 83.00 67 TRP A C 1
ATOM 517 O O . TRP A 1 67 ? 14.181 -0.982 -28.127 1.00 83.00 67 TRP A O 1
ATOM 527 N N . GLU A 1 68 ? 13.378 -1.253 -30.212 1.00 76.25 68 GLU A N 1
ATOM 528 C CA . GLU A 1 68 ? 14.548 -1.966 -30.752 1.00 76.25 68 GLU A CA 1
ATOM 529 C C . GLU A 1 68 ? 15.603 -0.991 -31.291 1.00 76.25 68 GLU A C 1
ATOM 531 O O . GLU A 1 68 ? 16.796 -1.238 -31.138 1.00 76.25 68 GLU A O 1
ATOM 536 N N . ASP A 1 69 ? 15.161 0.122 -31.881 1.00 81.50 69 ASP A N 1
ATOM 537 C CA . ASP A 1 69 ? 16.036 1.090 -32.553 1.00 81.50 69 ASP A CA 1
ATOM 538 C C . ASP A 1 69 ? 16.586 2.165 -31.604 1.00 81.50 69 ASP A C 1
ATOM 540 O O . ASP A 1 69 ? 17.487 2.924 -31.965 1.00 81.50 69 ASP A O 1
ATOM 544 N N . ILE A 1 70 ? 16.047 2.258 -30.385 1.00 85.25 70 ILE A N 1
ATOM 545 C CA . ILE A 1 70 ? 16.497 3.239 -29.399 1.00 85.25 70 ILE A CA 1
ATOM 546 C C . ILE A 1 70 ? 17.841 2.824 -28.786 1.00 85.25 70 ILE A C 1
ATOM 548 O O . ILE A 1 70 ? 17.950 1.829 -28.066 1.00 85.25 70 ILE A O 1
ATOM 552 N N . ALA A 1 71 ? 18.871 3.627 -29.046 1.00 84.00 71 ALA A N 1
ATOM 553 C CA . ALA A 1 71 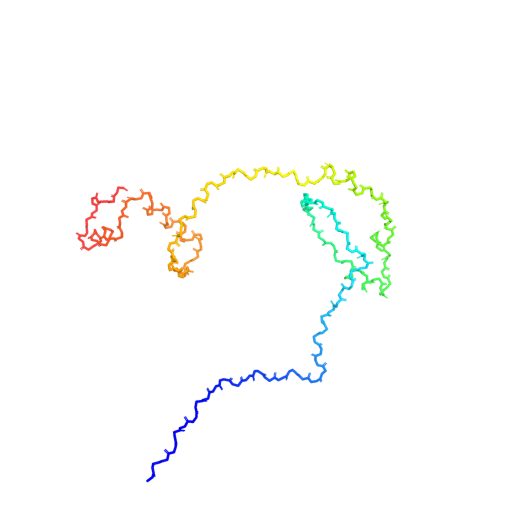? 20.147 3.535 -28.349 1.00 84.00 71 ALA A CA 1
ATOM 554 C C . ALA A 1 71 ? 20.050 4.229 -26.980 1.00 84.00 71 ALA A C 1
ATOM 556 O O . ALA A 1 71 ? 19.483 5.315 -26.860 1.00 84.00 71 ALA A O 1
ATOM 557 N N . GLU A 1 72 ? 20.596 3.596 -25.943 1.00 83.00 72 GLU A N 1
ATOM 558 C CA . GLU A 1 72 ? 20.735 4.215 -24.624 1.00 83.00 72 GLU A CA 1
ATOM 559 C C . GLU A 1 72 ? 22.040 5.009 -24.571 1.00 83.00 72 GLU A C 1
ATOM 561 O O . GLU A 1 72 ? 23.112 4.475 -24.857 1.00 83.00 72 GLU A O 1
ATOM 566 N N . GLU A 1 73 ? 21.950 6.278 -24.182 1.00 87.00 73 GLU A N 1
ATOM 567 C CA . GLU A 1 73 ? 23.128 7.100 -23.917 1.00 87.00 73 GLU A CA 1
ATOM 568 C C . GLU A 1 73 ? 23.833 6.632 -22.633 1.00 87.00 73 GLU A C 1
ATOM 570 O O . GLU A 1 73 ? 23.164 6.238 -21.669 1.00 87.00 73 GLU A O 1
ATOM 575 N N . PRO A 1 74 ? 25.175 6.687 -22.572 1.00 85.38 74 PRO A N 1
ATOM 576 C CA . PRO A 1 74 ? 25.908 6.326 -21.369 1.00 85.38 74 PRO A CA 1
ATOM 577 C C . PRO A 1 74 ? 25.561 7.284 -20.223 1.00 85.38 74 PRO A C 1
ATOM 579 O O . PRO A 1 74 ? 25.667 8.504 -20.343 1.00 85.38 74 PRO A O 1
ATOM 582 N N . ILE A 1 75 ? 25.171 6.720 -19.079 1.00 84.38 75 ILE A N 1
ATOM 583 C CA . ILE A 1 75 ? 24.813 7.483 -17.879 1.00 84.38 75 ILE A CA 1
ATOM 584 C C . ILE A 1 75 ? 25.991 7.474 -16.901 1.00 84.38 75 ILE A C 1
ATOM 586 O O . ILE A 1 75 ? 26.558 6.424 -16.601 1.00 84.38 75 ILE A O 1
ATOM 590 N N . ASN A 1 76 ? 26.330 8.642 -16.349 1.00 89.19 76 ASN A N 1
ATOM 591 C CA . ASN A 1 76 ? 27.232 8.735 -15.203 1.00 89.19 76 ASN A CA 1
ATOM 592 C C . ASN A 1 76 ? 26.463 8.398 -13.913 1.00 89.19 76 ASN A C 1
ATOM 594 O O . ASN A 1 76 ? 25.723 9.234 -13.388 1.00 89.19 76 ASN A O 1
ATOM 598 N N . PHE A 1 77 ? 26.645 7.175 -13.408 1.00 85.31 77 PHE A N 1
ATOM 599 C CA . PHE A 1 77 ? 25.955 6.691 -12.209 1.00 85.31 77 PHE A CA 1
ATOM 600 C C . PHE A 1 77 ? 26.287 7.490 -10.949 1.00 85.31 77 PHE A C 1
ATOM 602 O O . PHE A 1 77 ? 25.384 7.748 -10.164 1.00 85.31 77 PHE A O 1
ATOM 609 N N . GLN A 1 78 ? 27.522 7.969 -10.791 1.00 87.75 78 GLN A N 1
ATOM 610 C CA . GLN A 1 78 ? 27.911 8.758 -9.620 1.00 87.75 78 GLN A CA 1
ATOM 611 C C . GLN A 1 78 ? 27.106 10.063 -9.536 1.00 87.75 78 GLN A C 1
ATOM 613 O O . GLN A 1 78 ? 26.547 10.395 -8.492 1.00 87.75 78 GLN A O 1
ATOM 618 N N . TYR A 1 79 ? 26.987 10.773 -10.660 1.00 89.38 79 TYR A N 1
ATOM 619 C CA . TYR A 1 79 ? 26.203 12.008 -10.731 1.00 89.38 79 TYR A CA 1
ATOM 620 C C . TYR A 1 79 ? 24.695 11.745 -10.617 1.00 89.38 79 TYR A C 1
ATOM 622 O O . TYR A 1 79 ? 23.954 12.493 -9.979 1.00 89.38 79 TYR A O 1
ATOM 630 N N . PHE A 1 80 ? 24.226 10.649 -11.216 1.00 89.81 80 PHE A N 1
ATOM 631 C CA . PHE A 1 80 ? 22.832 10.234 -11.118 1.00 89.81 80 PHE A CA 1
ATOM 632 C C . PHE A 1 80 ? 22.429 9.918 -9.671 1.00 89.81 80 PHE A C 1
ATOM 634 O O . PHE A 1 80 ? 21.359 10.328 -9.219 1.00 89.81 80 PHE A O 1
ATOM 641 N N . GLU A 1 81 ? 23.289 9.226 -8.929 1.00 91.00 81 GLU A N 1
ATOM 642 C CA . GLU A 1 81 ? 23.071 8.915 -7.521 1.00 91.00 81 GLU A CA 1
ATOM 643 C C . GLU A 1 81 ? 23.044 10.174 -6.657 1.00 91.00 81 GLU A C 1
ATOM 645 O O . GLU A 1 81 ? 22.120 10.328 -5.864 1.00 91.00 81 GLU A O 1
ATOM 650 N N . GLU A 1 82 ? 23.959 11.123 -6.856 1.00 89.81 82 GLU A N 1
ATOM 651 C CA . GLU A 1 82 ? 23.953 12.395 -6.118 1.00 89.81 82 GLU A CA 1
ATOM 652 C C . GLU A 1 82 ? 22.603 13.131 -6.231 1.00 89.81 82 GLU A C 1
ATOM 654 O O . GLU A 1 82 ? 22.063 13.636 -5.244 1.00 89.81 82 GLU A O 1
ATOM 659 N N . LEU A 1 83 ? 22.009 13.143 -7.427 1.00 90.00 83 LEU A N 1
ATOM 660 C CA . LEU A 1 83 ? 20.758 13.855 -7.695 1.00 90.00 83 LEU A CA 1
ATOM 661 C C . LEU A 1 83 ? 19.498 13.078 -7.273 1.00 90.00 83 LEU A C 1
ATOM 663 O O . LEU A 1 83 ? 18.504 13.658 -6.806 1.00 90.00 83 LEU A O 1
ATOM 667 N N . PHE A 1 84 ? 19.494 11.759 -7.477 1.00 91.31 84 PHE A N 1
ATOM 668 C CA . PHE A 1 84 ? 18.284 10.937 -7.389 1.00 91.31 84 PHE A CA 1
ATOM 669 C C . PHE A 1 84 ? 18.298 9.902 -6.262 1.00 91.31 84 PHE A C 1
ATOM 671 O O . PHE A 1 84 ? 17.264 9.254 -6.043 1.00 91.31 84 PHE A O 1
ATOM 678 N N . ALA A 1 85 ? 19.392 9.772 -5.508 1.00 91.50 85 ALA A N 1
ATOM 679 C CA . ALA A 1 85 ? 19.411 8.941 -4.316 1.00 91.50 85 ALA A CA 1
ATOM 680 C C . ALA A 1 85 ? 18.327 9.384 -3.332 1.00 91.50 85 ALA A C 1
ATOM 682 O O . ALA A 1 85 ? 17.923 10.551 -3.213 1.00 91.50 85 ALA A O 1
ATOM 683 N N . LYS A 1 86 ? 17.804 8.401 -2.613 1.00 89.88 86 LYS A N 1
ATOM 684 C CA . LYS A 1 86 ? 16.908 8.632 -1.500 1.00 89.88 86 LYS A CA 1
ATOM 685 C C . LYS A 1 86 ? 17.742 9.226 -0.375 1.00 89.88 86 LYS A C 1
ATOM 687 O O . LYS A 1 86 ? 18.557 8.530 0.223 1.00 89.88 86 LYS A O 1
ATOM 692 N N . VAL A 1 87 ? 17.497 10.496 -0.065 1.00 79.62 87 VAL A N 1
ATOM 693 C CA . VAL A 1 87 ? 18.083 11.136 1.116 1.00 79.62 87 VAL A CA 1
ATOM 694 C C . VAL A 1 87 ? 17.763 10.257 2.328 1.00 79.62 87 VAL A C 1
ATOM 696 O O . VAL A 1 87 ? 16.580 9.948 2.543 1.00 79.62 87 VAL A O 1
ATOM 699 N N . PRO A 1 88 ? 18.772 9.823 3.104 1.00 68.62 88 PRO A N 1
ATOM 700 C CA . PRO A 1 88 ? 18.534 9.168 4.372 1.00 68.62 88 PRO A CA 1
ATOM 701 C C . PRO A 1 88 ? 17.733 10.138 5.232 1.00 68.62 88 PRO A C 1
ATOM 703 O O . PRO A 1 88 ? 18.240 11.145 5.719 1.00 68.62 88 PRO A O 1
ATOM 706 N N . VAL A 1 89 ? 16.440 9.869 5.385 1.00 62.75 89 VAL A N 1
ATOM 707 C CA . VAL A 1 89 ? 15.692 10.491 6.464 1.00 62.75 89 VAL A CA 1
ATOM 708 C C . VAL A 1 89 ? 16.294 9.864 7.706 1.00 62.75 89 VAL A C 1
ATOM 710 O O . VAL A 1 89 ? 16.045 8.681 7.947 1.00 62.75 89 VAL A O 1
ATOM 713 N N . GLU A 1 90 ? 17.126 10.632 8.423 1.00 64.50 90 GLU A N 1
ATOM 714 C CA . GLU A 1 90 ? 17.533 10.352 9.802 1.00 64.50 90 GLU A CA 1
ATOM 715 C C . GLU A 1 90 ? 16.345 9.659 10.462 1.00 64.50 90 GLU A C 1
ATOM 717 O O . GLU A 1 90 ? 15.264 10.268 10.538 1.00 64.50 90 GLU A O 1
ATOM 722 N N . PRO A 1 91 ? 16.451 8.363 10.809 1.00 57.28 91 PRO A N 1
ATOM 723 C CA . PRO A 1 91 ? 15.329 7.673 11.395 1.00 57.28 91 PRO A CA 1
ATOM 724 C C . PRO A 1 91 ? 15.041 8.447 12.668 1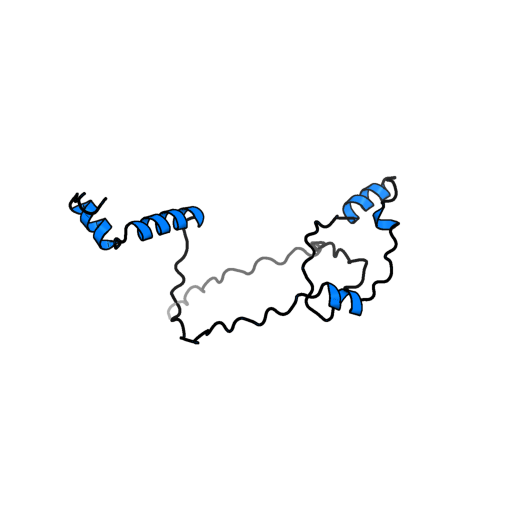.00 57.28 91 PRO A C 1
ATOM 726 O O . PRO A 1 91 ? 15.810 8.351 13.622 1.00 57.28 91 PRO A O 1
ATOM 729 N N . LYS A 1 92 ? 13.963 9.254 12.673 1.00 54.31 92 LYS A N 1
ATOM 730 C CA . LYS A 1 92 ? 13.446 9.871 13.895 1.00 54.31 92 LYS A CA 1
ATOM 731 C C . LYS A 1 92 ? 13.438 8.728 14.877 1.00 54.31 92 LYS A C 1
ATOM 733 O O . LYS A 1 92 ? 12.710 7.767 14.614 1.00 54.31 92 LYS A O 1
ATOM 738 N N . LYS A 1 93 ? 14.324 8.776 15.883 1.00 54.06 93 LYS A N 1
ATOM 739 C CA . LYS A 1 93 ? 14.514 7.691 16.841 1.00 54.06 93 LYS A CA 1
ATOM 740 C C . LYS A 1 93 ? 13.127 7.392 17.367 1.00 54.06 93 LYS A C 1
ATOM 742 O O . LYS A 1 93 ? 12.609 8.107 18.221 1.00 54.06 93 LYS A O 1
ATOM 747 N N . LYS A 1 94 ? 12.477 6.370 16.809 1.00 55.38 94 LYS A N 1
ATOM 748 C CA . LYS A 1 94 ? 11.319 5.789 17.444 1.00 55.38 94 LYS A CA 1
ATOM 749 C C . LYS A 1 94 ? 11.958 5.266 18.704 1.00 55.38 94 LYS A C 1
ATOM 751 O O . LYS A 1 94 ? 12.783 4.354 18.623 1.00 55.38 94 LYS A O 1
ATOM 756 N N . VAL A 1 95 ? 11.662 5.909 19.830 1.00 51.25 95 VAL A N 1
ATOM 757 C CA . VAL A 1 95 ? 11.910 5.361 21.157 1.00 51.25 95 VAL A CA 1
ATOM 758 C C . VAL A 1 95 ? 11.057 4.097 21.211 1.00 51.25 95 VAL A C 1
ATOM 760 O O . VAL A 1 95 ? 9.953 4.057 21.740 1.00 51.25 95 VAL A O 1
ATOM 763 N N . SER A 1 96 ? 11.533 3.066 20.522 1.00 54.12 96 SER A N 1
ATOM 764 C CA . SER A 1 96 ? 11.063 1.707 20.607 1.00 54.12 96 SER A CA 1
ATOM 765 C C . SER A 1 96 ? 11.698 1.219 21.885 1.00 54.12 96 SER A C 1
ATOM 767 O O . SER A 1 96 ? 12.709 0.528 21.906 1.00 54.12 96 SER A O 1
ATOM 769 N N . ALA A 1 97 ? 11.114 1.675 22.993 1.00 50.91 97 ALA A N 1
ATOM 770 C CA . ALA A 1 97 ? 11.188 0.918 24.213 1.00 50.91 97 ALA A CA 1
ATOM 771 C C . ALA A 1 97 ? 10.797 -0.507 23.810 1.00 50.91 97 ALA A C 1
ATOM 773 O O . ALA A 1 97 ? 9.644 -0.757 23.445 1.00 50.91 97 ALA A O 1
ATOM 774 N N . ASN A 1 98 ? 11.780 -1.406 23.808 1.00 52.09 98 ASN A N 1
ATOM 775 C CA . ASN A 1 98 ? 11.595 -2.846 23.753 1.00 52.09 98 ASN A CA 1
ATOM 776 C C . ASN A 1 98 ? 10.868 -3.268 25.037 1.00 52.09 98 ASN A C 1
ATOM 778 O O . ASN A 1 98 ? 11.399 -3.991 25.869 1.00 52.09 98 ASN A O 1
ATOM 782 N N . LYS A 1 99 ? 9.637 -2.791 25.230 1.00 54.72 99 LYS A N 1
ATOM 783 C CA . LYS A 1 99 ? 8.664 -3.527 26.011 1.00 54.72 99 LYS A CA 1
ATOM 784 C C . LYS A 1 99 ? 8.361 -4.724 25.135 1.00 54.72 99 LYS A C 1
ATOM 786 O O . LYS A 1 99 ? 7.829 -4.554 24.036 1.00 54.72 99 LYS A O 1
ATOM 791 N N . SER A 1 100 ? 8.780 -5.900 25.588 1.00 57.06 100 SER A N 1
ATOM 792 C CA . SER A 1 100 ? 8.260 -7.170 25.111 1.00 57.06 100 SER A CA 1
ATOM 793 C C . SER A 1 100 ? 6.741 -7.042 25.107 1.00 57.06 100 SER A C 1
ATOM 795 O O . SER A 1 100 ? 6.080 -7.139 26.137 1.00 57.06 100 SER A O 1
ATOM 797 N N . LYS A 1 101 ? 6.171 -6.709 23.945 1.00 61.62 101 LYS A N 1
ATOM 798 C CA . LYS A 1 101 ? 4.729 -6.773 23.786 1.00 61.62 101 LYS A CA 1
ATOM 799 C C . LYS A 1 101 ? 4.412 -8.246 24.026 1.00 61.62 101 LYS A C 1
ATOM 801 O O . LYS A 1 101 ? 5.013 -9.079 23.335 1.00 61.62 101 LYS A O 1
ATOM 806 N N . PRO A 1 102 ? 3.572 -8.596 25.017 1.00 61.34 102 PRO A N 1
ATOM 807 C CA . PRO A 1 102 ? 3.128 -9.974 25.151 1.00 61.34 102 PRO A CA 1
ATOM 808 C C . PRO A 1 102 ? 2.626 -10.415 23.777 1.00 61.34 102 PRO A C 1
ATOM 810 O O . PRO A 1 102 ? 2.070 -9.588 23.047 1.00 61.34 102 PRO A O 1
ATOM 813 N N . LYS A 1 103 ? 2.889 -11.671 23.390 1.00 65.56 103 LYS A N 1
ATOM 814 C CA . LYS A 1 103 ? 2.348 -12.253 22.156 1.00 65.56 103 LYS A CA 1
ATOM 815 C C . LYS A 1 103 ? 0.831 -12.092 22.220 1.00 65.56 103 LYS A C 1
ATOM 817 O O . LYS A 1 103 ? 0.149 -12.910 22.825 1.00 65.56 103 LYS A O 1
ATOM 822 N N . SER A 1 104 ? 0.316 -10.999 21.666 1.00 62.72 104 SER A N 1
ATOM 823 C CA . SER A 1 104 ? -1.111 -10.780 21.550 1.00 62.72 104 SER A CA 1
ATOM 824 C C . SER A 1 104 ? -1.602 -11.926 20.691 1.00 62.72 104 SER A C 1
ATOM 826 O O . SER A 1 104 ? -1.103 -12.088 19.570 1.00 62.72 104 SER A O 1
ATOM 828 N N . LEU A 1 105 ? -2.507 -12.741 21.228 1.00 74.19 105 LEU A N 1
ATOM 829 C CA . LEU A 1 105 ? -3.168 -13.776 20.451 1.00 74.19 105 LEU A CA 1
ATOM 830 C C . LEU A 1 105 ? -3.679 -13.105 19.177 1.00 74.19 105 LEU A C 1
ATOM 832 O O . LEU A 1 105 ? -4.405 -12.110 19.232 1.00 74.19 105 LEU A O 1
ATOM 836 N N . GLN A 1 106 ? -3.183 -13.560 18.027 1.00 79.12 106 GLN A N 1
ATOM 837 C CA . GLN A 1 106 ? -3.630 -13.010 16.761 1.00 79.12 106 GLN A CA 1
ATOM 838 C C . GLN A 1 106 ? -5.054 -13.500 16.544 1.00 79.12 106 GLN A C 1
ATOM 840 O O . GLN A 1 106 ? -5.278 -14.628 16.114 1.00 79.12 106 GLN A O 1
ATOM 845 N N . HIS A 1 107 ? -6.021 -12.662 16.901 1.00 82.44 107 HIS A N 1
ATOM 846 C CA . HIS A 1 107 ? -7.420 -12.938 16.631 1.00 82.44 107 HIS A CA 1
ATOM 847 C C . HIS A 1 107 ? -7.648 -12.927 15.115 1.00 82.44 107 HIS A C 1
ATOM 849 O O . HIS A 1 107 ? -7.229 -11.997 14.415 1.00 82.44 107 HIS A O 1
ATOM 855 N N . ALA A 1 108 ? -8.304 -13.968 14.602 1.00 89.81 108 ALA A N 1
ATOM 856 C CA . ALA A 1 108 ? -8.635 -14.063 13.189 1.00 89.81 108 ALA A CA 1
ATOM 857 C C . ALA A 1 108 ? -9.634 -12.960 12.802 1.00 89.81 108 ALA A C 1
ATOM 859 O O . ALA A 1 108 ? -10.692 -12.811 13.415 1.00 89.81 108 ALA A O 1
ATOM 860 N N . LYS A 1 109 ? -9.314 -12.186 11.760 1.00 90.62 109 LYS A N 1
ATOM 861 C CA . LYS A 1 109 ? -10.230 -11.185 11.199 1.00 90.62 109 LYS A CA 1
ATOM 862 C C . LYS A 1 109 ? -11.146 -11.856 10.184 1.00 90.62 109 LYS A C 1
ATOM 864 O O . LYS A 1 109 ? -10.785 -12.003 9.023 1.00 90.62 109 LYS A O 1
ATOM 869 N N . VAL A 1 110 ? -12.325 -12.264 10.640 1.00 95.06 110 VAL A N 1
ATOM 870 C CA . VAL A 1 110 ? -13.344 -12.905 9.788 1.00 95.06 110 VAL A CA 1
ATOM 871 C C . VAL A 1 110 ? -14.136 -11.868 8.980 1.00 95.06 110 VAL A C 1
ATOM 873 O O . VAL A 1 110 ? -14.586 -12.134 7.869 1.00 95.06 110 VAL A O 1
ATOM 876 N N . ILE A 1 111 ? -14.289 -10.654 9.517 1.00 94.75 111 ILE A N 1
ATOM 877 C CA . ILE A 1 111 ? -15.053 -9.572 8.888 1.00 94.75 111 ILE A CA 1
ATOM 878 C C . ILE A 1 111 ? -14.152 -8.761 7.947 1.00 94.75 111 ILE A C 1
ATOM 880 O O . ILE A 1 111 ? -12.991 -8.491 8.252 1.00 94.75 111 ILE A O 1
ATOM 884 N N . GLN A 1 112 ? -14.720 -8.311 6.823 1.00 96.38 112 GLN A N 1
ATOM 885 C CA . GLN A 1 112 ? -14.051 -7.427 5.865 1.00 96.38 112 GLN A CA 1
ATOM 886 C C . GLN A 1 112 ? -13.482 -6.162 6.544 1.00 96.38 112 GLN A C 1
ATOM 888 O O . GLN A 1 112 ? -14.204 -5.525 7.320 1.00 96.38 112 GLN A O 1
ATOM 893 N N . PRO A 1 113 ? -12.251 -5.721 6.208 1.00 96.06 113 PRO A N 1
ATOM 894 C CA . PRO A 1 113 ? -11.576 -4.617 6.897 1.00 96.06 113 PRO A CA 1
ATOM 895 C C . PRO A 1 113 ? -12.399 -3.327 6.966 1.00 96.06 113 PRO A C 1
ATOM 897 O O . PRO A 1 113 ? -12.548 -2.746 8.042 1.00 96.06 113 PRO A O 1
ATOM 900 N N . LYS A 1 114 ? -13.015 -2.927 5.844 1.00 97.25 114 LYS A N 1
ATOM 901 C CA . LYS A 1 114 ? -13.857 -1.723 5.759 1.00 97.25 114 LYS A CA 1
ATOM 902 C C . LYS A 1 114 ? -15.043 -1.785 6.725 1.00 97.25 114 LYS A C 1
ATOM 904 O O . LYS A 1 114 ? -15.356 -0.799 7.386 1.00 97.25 114 LYS A O 1
ATOM 909 N N . ARG A 1 115 ? -15.674 -2.957 6.842 1.00 97.38 115 ARG A N 1
ATOM 910 C CA . ARG A 1 115 ? -16.813 -3.169 7.742 1.00 97.38 115 ARG A CA 1
ATOM 911 C C . ARG A 1 115 ? -16.368 -3.174 9.203 1.00 97.38 115 ARG A C 1
ATOM 913 O O . ARG A 1 115 ? -16.988 -2.497 10.011 1.00 97.38 115 ARG A O 1
ATOM 920 N N . SER A 1 116 ? -15.274 -3.867 9.536 1.00 95.75 116 SER A N 1
ATOM 921 C CA . SER A 1 116 ? -14.735 -3.852 10.906 1.00 95.75 116 SER A CA 1
ATOM 922 C C . SER A 1 116 ? -14.287 -2.457 11.348 1.00 95.75 116 SER A C 1
ATOM 924 O O . SER A 1 116 ? -14.439 -2.108 12.511 1.00 95.75 116 SER A O 1
ATOM 926 N N . GLN A 1 117 ? -13.778 -1.642 10.419 1.00 96.31 117 GLN A N 1
ATOM 927 C CA . GLN A 1 117 ? -13.357 -0.277 10.709 1.00 96.31 117 GLN A CA 1
ATOM 928 C C . GLN A 1 117 ? -14.549 0.625 11.035 1.00 96.31 117 GLN A C 1
ATOM 930 O O . GLN A 1 117 ? -14.483 1.362 12.011 1.00 96.31 117 GLN A O 1
ATOM 935 N N . ALA A 1 118 ? -15.641 0.541 10.267 1.00 97.00 118 ALA A N 1
ATOM 936 C CA . ALA A 1 118 ? -16.853 1.313 10.542 1.00 97.00 118 ALA A CA 1
ATOM 937 C C . ALA A 1 118 ? -17.435 0.990 11.929 1.00 97.00 118 ALA A C 1
ATOM 939 O O . ALA A 1 118 ? -17.735 1.900 12.695 1.00 97.00 118 ALA A O 1
ATOM 940 N N . VAL A 1 119 ? -17.510 -0.300 12.279 1.00 94.12 119 VAL A N 1
ATOM 941 C CA . VAL A 1 119 ? -17.958 -0.746 13.610 1.00 94.12 119 VAL A CA 1
ATOM 942 C C . VAL A 1 119 ? -17.010 -0.258 14.708 1.00 94.12 119 VAL A C 1
ATOM 944 O O . VAL A 1 119 ? -17.467 0.218 15.739 1.00 94.12 119 VAL A O 1
ATOM 947 N N . GLY A 1 120 ? -15.694 -0.326 14.484 1.00 92.94 120 GLY A N 1
ATOM 948 C CA . GLY A 1 120 ? -14.706 0.150 15.453 1.00 92.94 120 GLY A CA 1
ATOM 949 C C . GLY A 1 120 ? -14.777 1.659 15.699 1.00 92.94 120 GLY A C 1
ATOM 950 O O . GLY A 1 120 ? -14.647 2.091 16.839 1.00 92.94 120 GLY A O 1
ATOM 951 N N . ILE A 1 121 ? -15.019 2.454 14.651 1.00 94.94 121 ILE A N 1
ATOM 952 C CA . ILE A 1 121 ? -15.240 3.901 14.785 1.00 94.94 121 ILE A CA 1
ATOM 953 C C . ILE A 1 121 ? -16.496 4.158 15.615 1.00 94.94 121 ILE A C 1
ATOM 955 O O . ILE A 1 121 ? -16.430 4.920 16.572 1.00 94.94 121 ILE A O 1
ATOM 959 N N . LEU A 1 122 ? -17.606 3.489 15.291 1.00 92.62 122 LEU A N 1
ATOM 960 C CA . LEU A 1 122 ? -18.864 3.643 16.019 1.00 92.62 122 LEU A CA 1
ATOM 961 C C . LEU A 1 122 ? -18.697 3.322 17.509 1.00 92.62 122 LEU A C 1
ATOM 963 O O . LEU A 1 122 ? -19.036 4.142 18.355 1.00 92.62 122 LEU A O 1
ATOM 967 N N . LEU A 1 123 ? -18.114 2.164 17.823 1.00 91.25 123 LEU A N 1
ATOM 968 C CA . LEU A 1 123 ? -17.886 1.739 19.203 1.00 91.25 123 LEU A CA 1
ATOM 969 C C . LEU A 1 123 ? -16.953 2.709 19.947 1.00 91.25 123 LEU A C 1
ATOM 971 O O . LEU A 1 123 ? -17.205 3.063 21.095 1.00 91.25 123 LEU A O 1
ATOM 975 N N . SER A 1 124 ? -15.907 3.199 19.271 1.00 91.31 124 SER A N 1
ATOM 976 C CA . SER A 1 124 ? -14.994 4.197 19.837 1.00 91.31 124 SER A CA 1
ATOM 977 C C . SER A 1 124 ? -15.671 5.540 20.113 1.00 91.31 124 SER A C 1
ATOM 979 O O . SER A 1 124 ? -15.259 6.233 21.043 1.00 91.31 124 SER A O 1
ATOM 981 N N . SER A 1 125 ? -16.647 5.938 19.297 1.00 91.38 125 SER A N 1
ATOM 982 C CA . SER A 1 125 ? -17.432 7.157 19.506 1.00 91.38 125 SER A CA 1
ATOM 983 C C . SER A 1 125 ? -18.424 7.000 20.653 1.00 91.38 125 SER A C 1
ATOM 985 O O . SER A 1 125 ? -18.577 7.928 21.438 1.00 91.38 125 SER A O 1
ATOM 987 N N . LEU A 1 126 ? -19.037 5.821 20.765 1.00 89.06 126 LEU A N 1
ATOM 988 C CA . LEU A 1 126 ? -20.053 5.498 21.761 1.00 89.06 126 LEU A CA 1
ATOM 989 C C . LEU A 1 126 ? -19.475 5.368 23.181 1.00 89.06 126 LEU A C 1
ATOM 991 O O . LEU A 1 126 ? -20.177 5.626 24.149 1.00 89.06 126 LEU A O 1
ATOM 995 N N . ARG A 1 127 ? -18.181 5.029 23.310 1.00 88.44 127 ARG A N 1
ATOM 996 C CA . ARG A 1 127 ? -17.473 4.870 24.600 1.00 88.44 127 ARG A CA 1
ATOM 997 C C . ARG A 1 127 ? -18.157 3.891 25.568 1.00 88.44 127 ARG A C 1
ATOM 999 O O . ARG A 1 127 ? -18.031 4.050 26.777 1.00 88.44 127 ARG A O 1
ATOM 1006 N N . LEU A 1 128 ? -18.845 2.892 25.027 1.00 86.94 128 LEU A N 1
ATOM 1007 C CA . LEU A 1 128 ? -19.471 1.821 25.794 1.00 86.94 128 LEU A CA 1
ATOM 1008 C C . LEU A 1 128 ? -18.639 0.546 25.714 1.00 86.94 128 LEU A C 1
ATOM 1010 O O . LEU A 1 128 ? -18.055 0.238 24.666 1.00 86.94 128 LEU A O 1
ATOM 1014 N N . ASP A 1 129 ? -18.636 -0.209 26.808 1.00 89.88 129 ASP A N 1
ATOM 1015 C CA . ASP A 1 129 ? -18.092 -1.557 26.826 1.00 89.88 129 ASP A CA 1
ATOM 1016 C C . ASP A 1 129 ? -19.114 -2.560 26.265 1.00 89.88 129 ASP A C 1
ATOM 1018 O O . ASP A 1 129 ? -20.324 -2.328 26.245 1.00 89.88 129 ASP A O 1
ATOM 1022 N N . PHE A 1 130 ? -18.631 -3.708 25.775 1.00 90.56 130 PHE A N 1
ATOM 1023 C CA . PHE A 1 130 ? -19.501 -4.738 25.186 1.00 90.56 130 PHE A CA 1
ATOM 1024 C C . PHE A 1 130 ? -20.542 -5.279 26.178 1.00 90.56 130 PHE A C 1
ATOM 1026 O O . PHE A 1 130 ?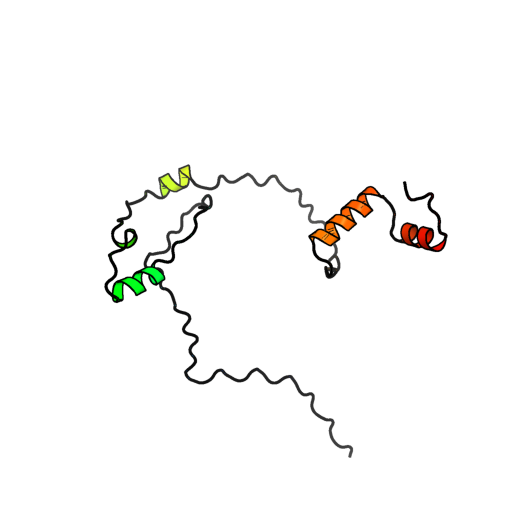 -21.641 -5.626 25.753 1.00 90.56 130 PHE A O 1
ATOM 1033 N N . SER A 1 131 ? -20.202 -5.332 27.471 1.00 92.56 131 SER A N 1
ATOM 1034 C CA . SER A 1 131 ? -21.120 -5.724 28.546 1.00 92.56 131 SER A CA 1
ATOM 1035 C C . SER A 1 131 ? -22.295 -4.765 28.677 1.00 92.56 131 SER A C 1
ATOM 1037 O O . SER A 1 131 ? -23.426 -5.202 28.845 1.00 92.56 131 SER A O 1
ATOM 1039 N N . ASP A 1 132 ? -22.031 -3.468 28.554 1.00 90.81 132 ASP A N 1
ATOM 1040 C CA . ASP A 1 132 ? -23.031 -2.424 28.773 1.00 90.81 132 ASP A CA 1
ATOM 1041 C C . ASP A 1 132 ? -24.020 -2.395 27.605 1.00 90.81 132 ASP A C 1
ATOM 1043 O O . ASP A 1 132 ? -25.224 -2.230 27.788 1.00 90.81 132 ASP A O 1
ATOM 1047 N N . ILE A 1 133 ? -23.511 -2.642 26.393 1.00 91.00 133 ILE A N 1
ATOM 1048 C CA . ILE A 1 133 ? -24.335 -2.815 25.194 1.00 91.00 133 ILE A CA 1
ATOM 1049 C C . ILE A 1 133 ? -25.249 -4.040 25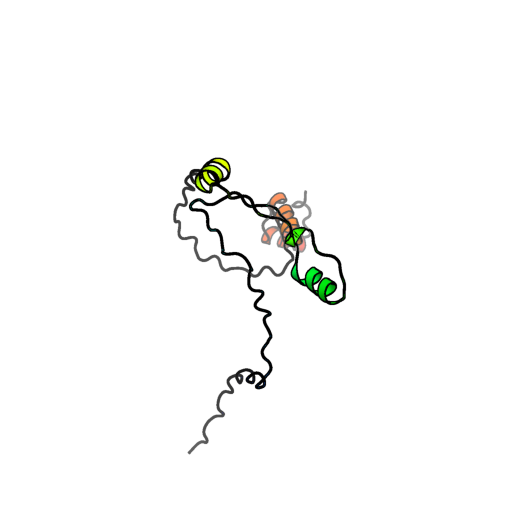.346 1.00 91.00 133 ILE A C 1
ATOM 1051 O O . ILE A 1 133 ? -26.415 -3.978 24.964 1.00 91.00 133 ILE A O 1
ATOM 1055 N N . GLU A 1 134 ? -24.741 -5.153 25.882 1.00 93.12 134 GLU A N 1
ATOM 1056 C CA . GLU A 1 134 ? -25.537 -6.365 26.100 1.00 93.12 134 GLU A CA 1
ATOM 1057 C C . GLU A 1 134 ? -26.637 -6.142 27.148 1.00 93.12 134 GLU A C 1
ATOM 1059 O O . GLU A 1 134 ? -27.797 -6.463 26.884 1.00 93.12 134 GLU A O 1
ATOM 1064 N N . ASP A 1 135 ? -26.302 -5.542 28.292 1.00 93.56 135 ASP A N 1
ATOM 1065 C CA . ASP A 1 135 ? -27.251 -5.293 29.382 1.00 93.56 135 ASP A CA 1
ATOM 1066 C C . ASP A 1 135 ? -28.378 -4.340 28.966 1.00 93.56 135 ASP A C 1
ATOM 1068 O O . ASP A 1 135 ? -29.553 -4.618 29.210 1.00 93.56 135 ASP A O 1
ATOM 1072 N N . ALA A 1 136 ? -28.061 -3.267 28.240 1.00 92.69 136 ALA A N 1
ATOM 1073 C CA . ALA A 1 136 ? -29.073 -2.341 27.737 1.00 92.69 136 ALA A CA 1
ATOM 1074 C C . ALA A 1 136 ? -30.033 -2.981 26.732 1.00 92.69 136 ALA A C 1
ATOM 1076 O O . ALA A 1 136 ? -31.227 -2.682 26.732 1.00 9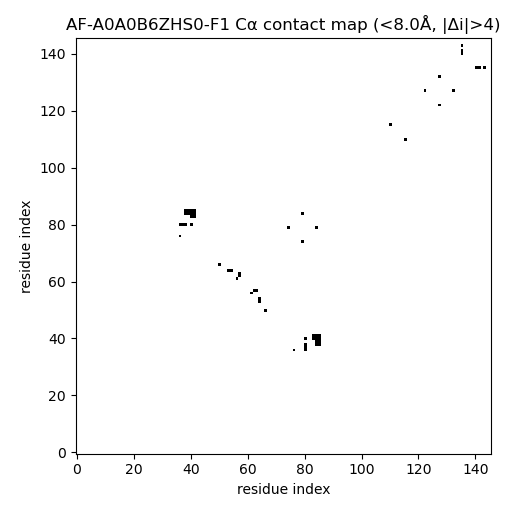2.69 136 ALA A O 1
ATOM 1077 N N . ILE A 1 137 ? -29.545 -3.909 25.902 1.00 93.56 137 ILE A N 1
ATOM 1078 C CA . ILE A 1 137 ? -30.415 -4.680 25.007 1.00 93.56 137 ILE A CA 1
ATOM 1079 C C . ILE A 1 137 ? -31.345 -5.594 25.819 1.00 93.56 137 ILE A C 1
ATOM 1081 O O . ILE A 1 137 ? -32.524 -5.704 25.485 1.00 93.56 137 ILE A O 1
ATOM 1085 N N . MET A 1 138 ? -30.844 -6.236 26.881 1.00 95.00 138 MET A N 1
ATOM 1086 C CA . MET A 1 138 ? -31.630 -7.160 27.714 1.00 95.00 138 MET A CA 1
ATOM 1087 C C . MET A 1 138 ? -32.669 -6.449 28.585 1.00 95.00 138 MET A C 1
ATOM 1089 O O . MET A 1 138 ? -33.770 -6.964 28.781 1.00 95.00 138 MET A O 1
ATOM 1093 N N . THR A 1 139 ? -32.329 -5.270 29.098 1.00 94.56 139 THR A N 1
ATOM 1094 C CA . THR A 1 139 ? -33.190 -4.453 29.967 1.00 94.56 139 THR A CA 1
ATOM 1095 C C . THR A 1 139 ? -34.062 -3.464 29.194 1.00 94.56 139 THR A C 1
ATOM 1097 O O . THR A 1 139 ? -34.938 -2.835 29.788 1.00 94.56 139 THR A O 1
ATOM 1100 N N . LEU A 1 140 ? -33.870 -3.368 27.871 1.00 92.38 140 LEU A N 1
ATOM 1101 C CA . LEU A 1 140 ? -34.496 -2.377 26.991 1.00 92.38 140 LEU A CA 1
ATOM 1102 C C . LEU A 1 140 ? -34.234 -0.932 27.453 1.00 92.38 140 LEU A C 1
ATOM 1104 O O . LEU A 1 140 ? -35.079 -0.053 27.274 1.00 92.38 140 LEU A O 1
ATOM 1108 N N . ASP A 1 141 ? -33.065 -0.691 28.046 1.00 89.38 141 ASP A N 1
ATOM 1109 C CA . ASP A 1 141 ? -32.649 0.629 28.500 1.00 89.38 141 ASP A CA 1
ATOM 1110 C C . ASP A 1 141 ? -32.124 1.462 27.324 1.00 89.38 141 ASP A C 1
ATOM 1112 O O . ASP A 1 141 ? -31.057 1.211 26.763 1.00 89.38 141 ASP A O 1
ATOM 1116 N N . THR A 1 142 ? -32.887 2.484 26.941 1.00 88.62 142 THR A N 1
ATOM 1117 C CA . THR A 1 142 ? -32.508 3.421 25.878 1.00 88.62 142 THR A CA 1
ATOM 1118 C C . THR A 1 142 ? -31.754 4.640 26.403 1.00 88.62 142 THR A C 1
ATOM 1120 O O . THR A 1 142 ? -31.403 5.501 25.608 1.00 88.62 142 THR A O 1
ATOM 1123 N N . SER A 1 143 ? -31.527 4.760 27.716 1.00 84.81 143 SER A N 1
ATOM 1124 C CA . SER A 1 143 ? -30.886 5.938 28.318 1.00 84.81 143 SER A CA 1
ATOM 1125 C C . SER A 1 143 ? -29.384 6.029 28.040 1.00 84.81 143 SER A C 1
ATOM 1127 O O . SER A 1 143 ? -28.813 7.116 28.107 1.00 84.81 143 SER A O 1
ATOM 1129 N N . ILE A 1 144 ? -28.748 4.904 27.701 1.00 77.06 144 ILE A N 1
ATOM 1130 C CA . ILE A 1 144 ? -27.314 4.833 27.399 1.00 77.06 144 ILE A CA 1
ATOM 1131 C C . ILE A 1 144 ? -26.982 5.105 25.922 1.00 77.06 144 ILE A C 1
ATOM 1133 O O . ILE A 1 144 ? -25.809 5.169 25.552 1.00 77.06 144 ILE A O 1
ATOM 1137 N N . LEU A 1 145 ? -28.009 5.216 25.074 1.00 67.88 145 LEU A N 1
ATOM 1138 C CA . LEU A 1 145 ? -27.895 5.545 23.658 1.00 67.88 145 LEU A CA 1
ATOM 1139 C C . LEU A 1 145 ? -28.317 7.009 23.476 1.00 67.88 145 LEU A C 1
ATOM 1141 O O . LEU A 1 145 ? -29.503 7.315 23.570 1.00 67.88 145 LEU A O 1
ATOM 1145 N N . ASP A 1 146 ? -27.346 7.890 23.234 1.00 64.44 146 ASP A N 1
ATOM 1146 C CA . ASP A 1 146 ? -27.559 9.302 22.863 1.00 64.44 146 ASP A CA 1
ATOM 1147 C C . ASP A 1 146 ? -27.634 9.465 21.332 1.00 64.44 146 ASP A C 1
ATOM 1149 O O . ASP A 1 146 ? -26.825 8.810 20.623 1.00 64.44 146 ASP A O 1
#